Protein AF-A0A927JIX6-F1 (afdb_monomer_lite)

Sequence (121 aa):
MAVAAVVMTASTTADACRCVSRSVQARAKAADAIVIADVAGFDDRRPTDRTFKVRVVKSWKARLSGPLTILSEATTCQADLRRGTRYLIYLKRTAGGYRTDACAGNLPAAHARAAIAAIGR

Secondary structure (DSSP, 8-state):
------------------PPP--HHHHHHH-SEEEEEEEEEEETTSSSS-EEEEEEEEEESS---EEEEEEEPSSTT-----TT-EEEEEEEEETTEEEE-TTS--EEGGG-HHHHHHH--

pLDDT: mean 85.98, std 14.89, range [39.81, 98.44]

Foldseek 3Di:
DDDDDDDDDDDDPQPADDADDDDLVVLLVPFQKKFWWAFQDWDCVDVQWTKTWIATPDMPNDPDGGTDIETAHSGSFGDDDDHRFIKTFGWHQDPVGTYGTNNSDIDGPVPCVVSVVVSVD

Structure (mmCIF, N/CA/C/O backbone):
data_AF-A0A927JIX6-F1
#
_entry.id   AF-A0A927JIX6-F1
#
loop_
_atom_site.group_PDB
_atom_site.id
_atom_site.type_symbol
_atom_site.label_atom_id
_atom_site.label_alt_id
_atom_site.label_comp_id
_atom_site.label_asym_id
_atom_site.label_entity_id
_atom_site.label_seq_id
_atom_site.pdbx_PDB_ins_code
_atom_site.Cartn_x
_atom_site.Cartn_y
_atom_site.Cartn_z
_atom_site.occupancy
_atom_site.B_iso_or_equiv
_atom_site.auth_seq_id
_atom_site.auth_comp_id
_atom_site.auth_asym_id
_atom_site.auth_atom_id
_atom_site.pdbx_PDB_model_num
ATOM 1 N N . MET A 1 1 ? 50.820 -32.547 -20.166 1.00 39.81 1 MET A N 1
ATOM 2 C CA . MET A 1 1 ? 50.735 -31.319 -19.346 1.00 39.81 1 MET A CA 1
ATOM 3 C C . MET A 1 1 ? 49.271 -30.915 -19.285 1.00 39.81 1 MET A C 1
ATOM 5 O O . MET A 1 1 ? 48.700 -30.658 -20.334 1.00 39.81 1 MET A O 1
ATOM 9 N N . ALA A 1 2 ? 48.640 -30.975 -18.111 1.00 45.66 2 ALA A N 1
ATOM 10 C CA . ALA A 1 2 ? 47.227 -30.638 -17.934 1.00 45.66 2 ALA A CA 1
ATOM 11 C C . ALA A 1 2 ? 47.117 -29.220 -17.359 1.00 45.66 2 ALA A C 1
ATOM 13 O O . ALA A 1 2 ? 47.682 -28.943 -16.304 1.00 45.66 2 ALA A O 1
ATOM 14 N N . VAL A 1 3 ? 46.430 -28.322 -18.067 1.00 56.78 3 VAL A N 1
ATOM 15 C CA . VAL A 1 3 ? 46.189 -26.943 -17.623 1.00 56.78 3 VAL A CA 1
ATOM 16 C C . VAL A 1 3 ? 44.851 -26.921 -16.890 1.00 56.78 3 VAL A C 1
ATOM 18 O O . VAL A 1 3 ? 43.794 -27.008 -17.509 1.00 56.78 3 VAL A O 1
ATOM 21 N N . ALA A 1 4 ? 44.895 -26.855 -15.560 1.00 58.72 4 ALA A N 1
ATOM 22 C CA . ALA A 1 4 ? 43.714 -26.650 -14.732 1.00 58.72 4 ALA A CA 1
ATOM 23 C C . ALA A 1 4 ? 43.295 -25.172 -14.803 1.00 58.72 4 ALA A C 1
ATOM 25 O O . ALA A 1 4 ? 43.954 -24.302 -14.235 1.00 58.72 4 ALA A O 1
ATOM 26 N N . ALA A 1 5 ? 42.211 -24.884 -15.523 1.00 60.78 5 ALA A N 1
ATOM 27 C CA . ALA A 1 5 ? 41.597 -23.562 -15.554 1.00 60.78 5 ALA A CA 1
ATOM 28 C C . ALA A 1 5 ? 40.747 -23.356 -14.288 1.00 60.78 5 ALA A C 1
ATOM 30 O O . ALA A 1 5 ? 39.715 -24.000 -14.105 1.00 60.78 5 ALA A O 1
ATOM 31 N N . VAL A 1 6 ? 41.192 -22.463 -13.403 1.00 66.19 6 VAL A N 1
ATOM 32 C CA . VAL A 1 6 ? 40.443 -22.044 -12.211 1.00 66.19 6 VAL A CA 1
ATOM 33 C C . VAL A 1 6 ? 39.386 -21.025 -12.639 1.00 66.19 6 VAL A C 1
ATOM 35 O O . VAL A 1 6 ? 39.709 -19.897 -13.005 1.00 66.19 6 VAL A O 1
ATOM 38 N N . VAL A 1 7 ? 38.115 -21.424 -12.606 1.00 62.69 7 VAL A N 1
ATOM 39 C CA . VAL A 1 7 ? 36.975 -20.535 -12.864 1.00 62.69 7 VAL A CA 1
ATOM 40 C C . VAL A 1 7 ? 36.657 -19.778 -11.575 1.00 62.69 7 VAL A C 1
ATOM 42 O O . VAL A 1 7 ? 36.091 -20.333 -10.637 1.00 62.69 7 VAL A O 1
ATOM 45 N N . MET A 1 8 ? 37.042 -18.504 -11.510 1.00 53.47 8 MET A N 1
ATOM 46 C CA . MET A 1 8 ? 36.651 -17.605 -10.423 1.00 53.47 8 MET A CA 1
ATOM 47 C C . MET A 1 8 ? 35.216 -17.117 -10.657 1.00 53.47 8 MET A C 1
ATOM 49 O O . MET A 1 8 ? 34.980 -16.194 -11.433 1.00 53.47 8 MET A O 1
ATOM 53 N N . THR A 1 9 ? 34.238 -17.734 -9.995 1.00 55.75 9 THR A N 1
ATOM 54 C CA . THR A 1 9 ? 32.862 -17.224 -9.960 1.00 55.75 9 THR A CA 1
ATOM 55 C C . THR A 1 9 ? 32.792 -16.035 -9.002 1.00 55.75 9 THR A C 1
ATOM 57 O O . THR A 1 9 ? 32.799 -16.210 -7.784 1.00 55.75 9 THR A O 1
ATOM 60 N N . ALA A 1 10 ? 32.746 -14.818 -9.543 1.00 50.59 10 ALA A N 1
ATOM 61 C CA . ALA A 1 10 ? 32.499 -13.616 -8.759 1.00 50.59 10 ALA A CA 1
ATOM 62 C C . ALA A 1 10 ? 31.051 -13.630 -8.238 1.00 50.59 10 ALA A C 1
ATOM 64 O O . ALA A 1 10 ? 30.100 -13.428 -8.992 1.00 50.59 10 ALA A O 1
ATOM 65 N N . SER A 1 11 ? 30.885 -13.888 -6.943 1.00 50.00 11 SER A N 1
ATOM 66 C CA . SER A 1 11 ? 29.601 -13.791 -6.250 1.00 50.00 11 SER A CA 1
ATOM 67 C C . SER A 1 11 ? 29.199 -12.322 -6.136 1.00 50.00 11 SER A C 1
ATOM 69 O O . SER A 1 11 ? 29.619 -11.625 -5.216 1.00 50.00 11 SER A O 1
ATOM 71 N N . THR A 1 12 ? 28.385 -11.827 -7.066 1.00 55.59 12 THR A N 1
ATOM 72 C CA . THR A 1 12 ? 27.688 -10.552 -6.874 1.00 55.59 12 THR A CA 1
ATOM 73 C C . THR A 1 12 ? 26.746 -10.717 -5.687 1.00 55.59 12 THR A C 1
ATOM 75 O O . THR A 1 12 ? 25.829 -11.540 -5.736 1.00 55.59 12 THR A O 1
ATOM 78 N N . THR A 1 13 ? 26.971 -9.979 -4.603 1.00 47.97 13 THR A N 1
ATOM 79 C CA . THR A 1 13 ? 26.062 -9.959 -3.457 1.00 47.97 13 THR A CA 1
ATOM 80 C C . THR A 1 13 ? 24.730 -9.377 -3.912 1.00 47.97 13 THR A C 1
ATOM 82 O O . THR A 1 13 ? 24.582 -8.167 -4.064 1.00 47.97 13 THR A O 1
ATOM 85 N N . ALA A 1 14 ? 23.757 -10.242 -4.184 1.00 56.19 14 ALA A N 1
ATOM 86 C CA . ALA A 1 14 ? 22.379 -9.822 -4.342 1.00 56.19 14 ALA A CA 1
ATOM 87 C C . ALA A 1 14 ? 21.911 -9.297 -2.978 1.00 56.19 14 ALA A C 1
ATOM 89 O O . ALA A 1 14 ? 21.615 -10.087 -2.080 1.00 56.19 14 ALA A O 1
ATOM 90 N N . ASP A 1 15 ? 21.889 -7.974 -2.801 1.00 54.62 15 ASP A N 1
ATOM 91 C CA . ASP A 1 15 ? 21.263 -7.333 -1.645 1.00 54.62 15 ASP A CA 1
ATOM 92 C C . ASP A 1 15 ? 19.755 -7.609 -1.695 1.00 54.62 15 ASP A C 1
ATOM 94 O O . ASP A 1 15 ? 18.943 -6.875 -2.269 1.00 54.62 15 ASP A O 1
ATOM 98 N N . ALA A 1 16 ? 19.381 -8.760 -1.140 1.00 66.44 16 ALA A N 1
ATOM 99 C CA . ALA A 1 16 ? 18.003 -9.145 -0.931 1.00 66.44 16 ALA A CA 1
ATOM 100 C C . ALA A 1 16 ? 17.392 -8.185 0.091 1.00 66.44 16 ALA A C 1
ATOM 102 O O . ALA A 1 16 ? 17.951 -7.973 1.169 1.00 66.44 16 ALA A O 1
ATOM 103 N N . CYS A 1 17 ? 16.239 -7.613 -0.243 1.00 75.62 17 CYS A N 1
ATOM 104 C CA . CYS A 1 17 ? 15.515 -6.716 0.643 1.00 75.62 17 CYS A CA 1
ATOM 105 C C . CYS A 1 17 ? 15.313 -7.354 2.030 1.00 75.62 17 CYS A C 1
ATOM 107 O O . CYS A 1 17 ? 14.658 -8.391 2.150 1.00 75.62 17 CYS A O 1
ATOM 109 N N . ARG A 1 18 ? 15.863 -6.747 3.091 1.00 82.19 18 ARG A N 1
ATOM 110 C CA . ARG A 1 18 ? 15.682 -7.217 4.474 1.00 82.19 18 ARG A CA 1
ATOM 111 C C . ARG A 1 18 ? 14.744 -6.286 5.227 1.00 82.19 18 ARG A C 1
ATOM 113 O O . ARG A 1 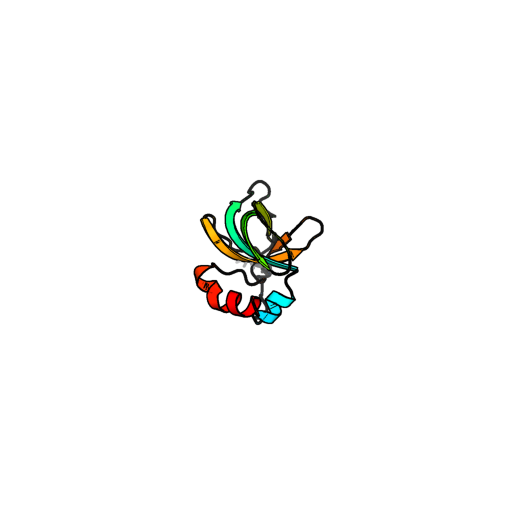18 ? 15.140 -5.218 5.689 1.00 82.19 18 ARG A O 1
ATOM 120 N N . CYS A 1 19 ? 13.496 -6.710 5.385 1.00 85.44 19 CYS A N 1
ATOM 121 C CA . CYS A 1 19 ? 12.523 -5.951 6.157 1.00 85.44 19 CYS A CA 1
ATOM 122 C C . CYS A 1 19 ? 12.771 -6.100 7.658 1.00 85.44 19 CYS A C 1
ATOM 124 O O . CYS A 1 19 ? 12.788 -7.206 8.197 1.00 85.44 19 CYS A O 1
ATOM 126 N N . VAL A 1 20 ? 12.882 -4.974 8.361 1.00 86.69 20 VAL A N 1
ATOM 127 C CA . VAL A 1 20 ? 12.862 -4.975 9.826 1.00 86.69 20 VAL A CA 1
ATOM 128 C C . VAL A 1 20 ? 11.429 -5.210 10.299 1.00 86.69 20 VAL A C 1
ATOM 130 O O . VAL A 1 20 ? 10.525 -4.432 9.982 1.00 86.69 20 VAL A O 1
ATOM 133 N N . SER A 1 21 ? 11.219 -6.259 11.093 1.00 85.81 21 SER A N 1
ATOM 134 C CA . SER A 1 21 ? 9.929 -6.529 11.726 1.00 85.81 21 SER A CA 1
ATOM 135 C C . SER A 1 21 ? 9.534 -5.386 12.662 1.00 85.81 21 SER A C 1
ATOM 137 O O . SER A 1 21 ? 10.214 -5.085 13.637 1.00 85.81 21 SER A O 1
ATOM 139 N N . ARG A 1 22 ? 8.408 -4.735 12.357 1.00 88.88 22 ARG A N 1
ATOM 140 C CA . ARG A 1 22 ? 7.814 -3.650 13.156 1.00 88.88 22 ARG A CA 1
ATOM 141 C C . ARG A 1 22 ? 6.365 -3.967 13.496 1.00 88.88 22 ARG A C 1
ATOM 143 O O . ARG A 1 22 ? 5.667 -4.545 12.658 1.00 88.88 22 ARG A O 1
ATOM 150 N N . SER A 1 23 ? 5.907 -3.527 14.670 1.00 92.81 23 SER A N 1
ATOM 151 C CA . SER A 1 23 ? 4.491 -3.585 15.059 1.00 92.81 23 SER A CA 1
ATOM 152 C C . SER A 1 23 ? 3.614 -2.748 14.122 1.00 92.81 23 SER A C 1
ATOM 154 O O . SER A 1 23 ? 4.094 -1.826 13.455 1.00 92.81 23 SER A O 1
ATOM 156 N N . VAL A 1 24 ? 2.309 -3.039 14.084 1.00 92.62 24 VAL A N 1
ATOM 157 C CA . VAL A 1 24 ? 1.344 -2.284 13.264 1.00 92.62 24 VAL A CA 1
ATOM 158 C C . VAL A 1 24 ? 1.370 -0.797 13.619 1.00 92.62 24 VAL A C 1
ATOM 160 O O . VAL A 1 24 ? 1.401 0.048 12.726 1.00 92.62 24 VAL A O 1
ATOM 163 N N . GLN A 1 25 ? 1.418 -0.473 14.911 1.00 92.94 25 GLN A N 1
ATOM 164 C CA . GLN A 1 25 ? 1.452 0.899 15.410 1.00 92.94 25 GLN A CA 1
ATOM 165 C C . GLN A 1 25 ? 2.726 1.619 14.963 1.00 92.94 25 GLN A C 1
ATOM 167 O O . GLN A 1 25 ? 2.662 2.761 14.513 1.00 92.94 25 GLN A O 1
ATOM 172 N N . ALA A 1 26 ? 3.882 0.947 15.013 1.00 93.56 26 ALA A N 1
ATOM 173 C CA . ALA A 1 26 ? 5.138 1.525 14.546 1.00 93.56 26 ALA A CA 1
ATOM 174 C C . ALA A 1 26 ? 5.110 1.809 13.032 1.00 93.56 26 ALA A C 1
ATOM 176 O O . ALA A 1 26 ? 5.556 2.872 12.599 1.00 93.56 26 ALA A O 1
ATOM 177 N N . ARG A 1 27 ? 4.531 0.907 12.224 1.00 94.19 27 ARG A N 1
ATOM 178 C CA . ARG A 1 27 ? 4.338 1.123 10.776 1.00 94.19 27 ARG A CA 1
ATOM 179 C C . ARG A 1 27 ? 3.374 2.277 10.502 1.00 94.19 27 ARG A C 1
ATOM 181 O O . ARG A 1 27 ? 3.676 3.152 9.696 1.00 94.19 27 ARG A O 1
ATOM 188 N N . ALA A 1 28 ? 2.252 2.326 11.218 1.00 94.19 28 ALA A N 1
ATOM 189 C CA . ALA A 1 28 ? 1.257 3.386 11.083 1.00 94.19 28 ALA A CA 1
ATOM 190 C C . ALA A 1 28 ? 1.807 4.763 11.488 1.00 94.19 28 ALA A C 1
ATOM 192 O O . ALA A 1 28 ? 1.526 5.769 10.833 1.00 94.19 28 ALA A O 1
ATOM 193 N N . LYS A 1 29 ? 2.634 4.817 12.540 1.00 93.94 29 LYS A N 1
ATOM 194 C CA . LYS A 1 29 ? 3.344 6.033 12.950 1.00 93.94 29 LYS A CA 1
ATOM 195 C C . LYS A 1 29 ? 4.309 6.494 11.863 1.00 93.94 29 LYS A C 1
ATOM 197 O O . LYS A 1 29 ? 4.319 7.679 11.546 1.00 93.94 29 LYS A O 1
ATOM 202 N N . ALA A 1 30 ? 5.062 5.564 11.275 1.00 94.06 30 ALA A N 1
ATOM 203 C CA . ALA A 1 30 ? 6.009 5.867 10.215 1.00 94.06 30 ALA A CA 1
ATOM 204 C C . ALA A 1 30 ? 5.328 6.318 8.912 1.00 94.06 30 ALA A C 1
ATOM 206 O O . ALA A 1 30 ? 5.882 7.169 8.235 1.00 94.06 30 ALA A O 1
ATOM 207 N N . ALA A 1 31 ? 4.170 5.783 8.531 1.00 96.38 31 ALA A N 1
ATOM 208 C CA . ALA A 1 31 ? 3.502 6.154 7.280 1.00 96.38 31 ALA A CA 1
ATOM 209 C C . ALA A 1 31 ? 2.981 7.604 7.291 1.00 96.38 31 ALA A C 1
ATOM 211 O O . ALA A 1 31 ? 2.485 8.069 8.309 1.00 96.38 31 ALA A O 1
ATOM 212 N N . ASP A 1 32 ? 3.017 8.306 6.162 1.00 97.50 32 ASP A N 1
ATOM 213 C CA . ASP A 1 32 ? 2.431 9.652 6.028 1.00 97.50 32 ASP A CA 1
ATOM 214 C C . ASP A 1 32 ? 0.938 9.585 5.681 1.00 97.50 32 ASP A C 1
ATOM 216 O O . ASP A 1 32 ? 0.157 10.467 6.034 1.00 97.50 32 ASP A O 1
ATOM 220 N N . ALA A 1 33 ? 0.530 8.507 5.014 1.00 97.69 33 ALA A N 1
ATOM 221 C CA . ALA A 1 33 ? -0.861 8.160 4.777 1.00 97.69 33 ALA A CA 1
ATOM 222 C C . ALA A 1 33 ? -1.033 6.641 4.819 1.00 97.69 33 ALA A C 1
ATOM 224 O O . ALA A 1 33 ? -0.098 5.883 4.564 1.00 97.69 33 ALA A O 1
ATOM 225 N N . ILE A 1 34 ? -2.241 6.194 5.135 1.00 97.81 34 ILE A N 1
ATOM 226 C CA . ILE A 1 34 ? -2.614 4.782 5.064 1.00 97.81 34 ILE A CA 1
ATOM 227 C C . ILE A 1 34 ? -3.925 4.715 4.300 1.00 97.81 34 ILE A C 1
ATOM 229 O O . ILE A 1 34 ? -4.803 5.545 4.535 1.00 97.81 34 ILE A O 1
ATOM 233 N N . VAL A 1 35 ? -4.073 3.761 3.387 1.00 98.00 35 VAL A N 1
ATOM 234 C CA . VAL A 1 35 ? -5.290 3.628 2.578 1.00 98.00 35 VAL A CA 1
ATOM 235 C C . VAL A 1 35 ? -5.765 2.187 2.493 1.00 98.00 35 VAL A C 1
ATOM 237 O O . VAL A 1 35 ? -4.959 1.264 2.484 1.00 98.00 35 VAL A O 1
ATOM 240 N N . ILE A 1 36 ? -7.079 2.001 2.386 1.00 97.88 36 ILE A N 1
ATOM 241 C CA . ILE A 1 36 ? -7.655 0.830 1.725 1.00 97.88 36 ILE A CA 1
ATOM 242 C C . ILE A 1 36 ? -7.892 1.221 0.279 1.00 97.88 36 ILE A C 1
ATOM 244 O O . ILE A 1 36 ? -8.594 2.204 0.028 1.00 97.88 36 ILE A O 1
ATOM 248 N N . ALA A 1 37 ? -7.331 0.469 -0.660 1.00 98.06 37 ALA A N 1
ATOM 249 C CA . ALA A 1 37 ? -7.482 0.762 -2.076 1.00 98.06 37 ALA A CA 1
ATOM 250 C C . ALA A 1 37 ? -7.590 -0.505 -2.929 1.00 98.06 37 ALA A C 1
ATOM 252 O O . ALA A 1 37 ? -6.984 -1.532 -2.616 1.00 98.06 37 ALA A O 1
ATOM 253 N N . ASP A 1 38 ? -8.357 -0.409 -4.013 1.00 98.12 38 ASP A N 1
ATOM 254 C CA . ASP A 1 38 ? -8.438 -1.430 -5.059 1.00 98.12 38 ASP A CA 1
ATOM 255 C C . ASP A 1 38 ? -7.339 -1.196 -6.092 1.00 98.12 38 ASP A C 1
ATOM 257 O O . ASP A 1 38 ? -7.246 -0.100 -6.649 1.00 98.12 38 ASP A O 1
ATOM 261 N N . VAL A 1 39 ? -6.524 -2.209 -6.384 1.00 97.06 39 VAL A N 1
ATOM 262 C CA . VAL A 1 39 ? -5.473 -2.101 -7.405 1.00 97.06 39 VAL A CA 1
ATOM 263 C C . VAL A 1 39 ? -6.102 -2.260 -8.788 1.00 97.06 39 VAL A C 1
ATOM 265 O O . VAL A 1 39 ? -6.454 -3.362 -9.207 1.00 97.06 39 VAL A O 1
ATOM 268 N N . ALA A 1 40 ? -6.245 -1.152 -9.511 1.00 95.06 40 ALA A N 1
ATOM 269 C CA . ALA A 1 40 ? -6.841 -1.121 -10.844 1.00 95.06 40 ALA A CA 1
ATOM 270 C C . ALA A 1 40 ? -5.858 -1.584 -11.932 1.00 95.06 40 ALA A C 1
ATOM 272 O O . ALA A 1 40 ? -6.271 -2.163 -12.934 1.00 95.06 40 ALA A O 1
ATOM 273 N N . GLY A 1 41 ? -4.556 -1.367 -11.736 1.00 91.44 41 GLY A N 1
ATOM 274 C CA . GLY A 1 41 ? -3.535 -1.807 -12.679 1.00 91.44 41 GLY A CA 1
ATOM 275 C C . GLY A 1 41 ? -2.152 -1.246 -12.382 1.00 91.44 41 GLY A C 1
ATOM 276 O O . GLY A 1 41 ? -1.904 -0.694 -11.311 1.00 91.44 41 GLY A O 1
ATOM 277 N N . PHE A 1 42 ? -1.270 -1.388 -13.364 1.00 87.56 42 PHE A N 1
ATOM 278 C CA . PHE A 1 42 ? 0.122 -0.956 -13.308 1.00 87.56 42 PHE A CA 1
ATOM 279 C C . PHE A 1 42 ? 0.396 -0.032 -14.496 1.00 87.56 42 PHE A C 1
ATOM 281 O O . PHE A 1 42 ? -0.262 -0.154 -15.533 1.00 87.56 42 PHE A O 1
ATOM 288 N N . ASP A 1 43 ? 1.310 0.917 -14.333 1.00 82.88 43 ASP A N 1
ATOM 289 C CA . ASP A 1 43 ? 1.917 1.616 -15.460 1.00 82.88 43 ASP A CA 1
ATOM 290 C C . ASP A 1 43 ? 3.237 0.928 -15.809 1.00 82.88 43 ASP A C 1
ATOM 292 O O . ASP A 1 43 ? 4.230 1.079 -15.101 1.00 82.88 43 ASP A O 1
ATOM 296 N N . ASP A 1 44 ? 3.221 0.140 -16.882 1.00 69.25 44 ASP A N 1
ATOM 297 C CA . ASP A 1 44 ? 4.370 -0.663 -17.312 1.00 69.25 44 ASP A CA 1
ATOM 298 C C . ASP A 1 44 ? 5.307 0.118 -18.255 1.00 69.25 44 ASP A C 1
ATOM 300 O O . ASP A 1 44 ? 6.284 -0.429 -18.762 1.00 69.25 44 ASP A O 1
ATOM 304 N N . ARG A 1 45 ? 5.047 1.414 -18.501 1.00 71.75 45 ARG A N 1
ATOM 305 C CA . ARG A 1 45 ? 5.864 2.242 -19.410 1.00 71.75 45 ARG A CA 1
ATOM 306 C C . ARG A 1 45 ? 7.296 2.455 -18.911 1.00 71.75 45 ARG A C 1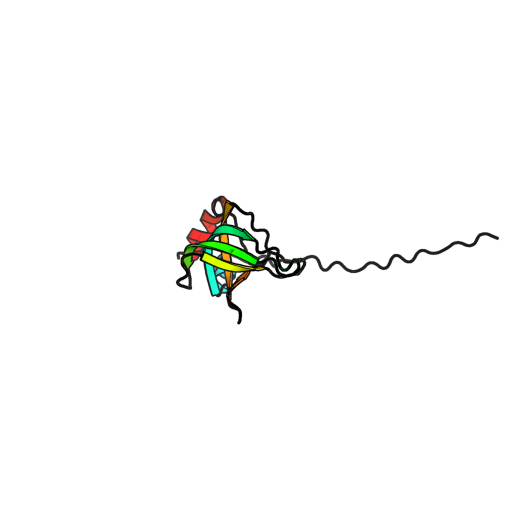
ATOM 308 O O . ARG A 1 45 ? 8.159 2.822 -19.703 1.00 71.75 45 ARG A O 1
ATOM 315 N N . ARG A 1 46 ? 7.551 2.261 -17.612 1.00 66.56 46 ARG A N 1
ATOM 316 C CA . ARG A 1 46 ? 8.884 2.319 -16.994 1.00 66.56 46 ARG A CA 1
ATOM 317 C C . ARG A 1 46 ? 9.102 1.058 -16.152 1.00 66.56 46 ARG A C 1
ATOM 319 O O . ARG A 1 46 ? 8.639 1.021 -15.018 1.00 66.56 46 ARG A O 1
ATOM 326 N N . PRO A 1 47 ? 9.803 0.035 -16.676 1.00 59.59 47 PRO A N 1
ATOM 327 C CA . PRO A 1 47 ? 9.966 -1.257 -15.999 1.00 59.59 47 PRO A CA 1
ATOM 328 C C . PRO A 1 47 ? 10.660 -1.156 -14.638 1.00 59.59 47 PRO A C 1
ATOM 330 O O . PRO A 1 47 ? 10.429 -1.984 -13.762 1.00 59.59 47 PRO A O 1
ATOM 333 N N . THR A 1 48 ? 11.512 -0.142 -14.472 1.00 64.06 48 THR A N 1
ATOM 334 C CA . THR A 1 48 ? 12.246 0.114 -13.233 1.00 64.06 48 THR A CA 1
ATOM 335 C C . THR A 1 48 ? 11.315 0.613 -12.133 1.00 64.06 48 THR A C 1
ATOM 337 O O . THR A 1 48 ? 11.330 0.067 -11.040 1.00 64.06 48 THR A O 1
ATOM 340 N N . ASP A 1 49 ? 10.424 1.563 -12.418 1.00 65.19 49 ASP A N 1
ATOM 341 C CA . ASP A 1 49 ? 9.544 2.175 -11.418 1.00 65.19 49 ASP A CA 1
ATOM 342 C C . ASP A 1 49 ? 8.124 1.619 -11.540 1.00 65.19 49 ASP A C 1
ATOM 344 O O . ASP A 1 49 ? 7.247 2.221 -12.173 1.00 65.19 49 ASP A O 1
ATOM 348 N N . ARG A 1 50 ? 7.867 0.459 -10.923 1.00 82.12 50 ARG A N 1
ATOM 349 C CA . ARG A 1 50 ? 6.519 -0.119 -10.951 1.00 82.12 50 ARG A CA 1
ATOM 350 C C . ARG A 1 50 ? 5.543 0.826 -10.274 1.00 82.12 50 ARG A C 1
ATOM 352 O O . ARG A 1 50 ? 5.570 1.044 -9.065 1.00 82.12 50 ARG A O 1
ATOM 359 N N . THR A 1 51 ? 4.668 1.388 -11.087 1.00 91.19 51 THR A N 1
ATOM 360 C CA . THR A 1 51 ? 3.708 2.390 -10.659 1.00 91.19 51 THR A CA 1
ATOM 361 C C . THR A 1 51 ? 2.332 1.746 -10.581 1.00 91.19 51 THR A C 1
ATOM 363 O O . THR A 1 51 ? 1.834 1.207 -11.567 1.00 91.19 51 THR A O 1
ATOM 366 N N . PHE A 1 52 ? 1.695 1.793 -9.415 1.00 93.25 52 PHE A N 1
ATOM 367 C CA . PHE A 1 52 ? 0.372 1.223 -9.183 1.00 93.25 52 PHE A CA 1
ATOM 368 C C . PHE A 1 52 ? -0.709 2.275 -9.384 1.00 93.25 52 PHE A C 1
ATOM 370 O O . PHE A 1 52 ? -0.680 3.336 -8.761 1.00 93.25 52 PHE A O 1
ATOM 377 N N . LYS A 1 53 ? -1.710 1.950 -10.200 1.00 95.25 53 LYS A N 1
ATOM 378 C CA . LYS A 1 53 ? -2.959 2.710 -10.286 1.00 95.25 53 LYS A CA 1
ATOM 379 C C . LYS A 1 53 ? -3.950 2.068 -9.334 1.00 95.25 53 LYS A C 1
ATOM 381 O O . LYS A 1 53 ? -4.330 0.911 -9.524 1.00 95.25 53 LYS A O 1
ATOM 386 N N . VAL A 1 54 ? -4.370 2.805 -8.313 1.00 97.12 54 VAL A N 1
ATOM 387 C CA . VAL A 1 54 ? -5.312 2.317 -7.305 1.00 97.12 54 VAL A CA 1
ATOM 388 C C . VAL A 1 54 ? -6.528 3.228 -7.200 1.00 97.12 54 VAL A C 1
ATOM 390 O O . VAL A 1 54 ? -6.473 4.398 -7.564 1.00 97.12 54 VAL A O 1
ATOM 393 N N . ARG A 1 55 ? -7.635 2.704 -6.679 1.00 98.00 55 ARG A N 1
ATOM 394 C CA . ARG A 1 55 ? -8.809 3.493 -6.293 1.00 98.00 55 ARG A CA 1
ATOM 395 C C . ARG A 1 55 ? -8.946 3.463 -4.781 1.00 98.00 55 ARG A C 1
ATOM 397 O O . ARG A 1 55 ? -9.168 2.397 -4.212 1.00 98.00 55 ARG A O 1
ATOM 404 N N . VAL A 1 56 ? -8.799 4.615 -4.137 1.00 98.00 56 VAL A N 1
ATOM 405 C CA . VAL A 1 56 ? -8.880 4.734 -2.678 1.00 98.00 56 VAL A CA 1
ATOM 406 C C . VAL A 1 56 ? -10.332 4.593 -2.225 1.00 98.00 56 VAL A C 1
ATOM 408 O O . VAL A 1 56 ? -11.209 5.319 -2.686 1.00 98.00 56 VAL A O 1
ATOM 411 N N . VAL A 1 57 ? -10.562 3.656 -1.306 1.00 97.00 57 VAL A N 1
ATOM 412 C CA . VAL A 1 57 ? -11.858 3.356 -0.675 1.00 97.00 57 VAL A CA 1
ATOM 413 C C . VAL A 1 57 ? -11.949 4.012 0.700 1.00 97.00 57 VAL A C 1
ATOM 415 O O . VAL A 1 57 ? -12.994 4.525 1.088 1.00 97.00 57 VAL A O 1
ATOM 418 N N . LYS A 1 58 ? -10.849 3.985 1.455 1.00 96.38 58 LYS A N 1
ATOM 419 C CA . LYS A 1 58 ? -10.749 4.588 2.787 1.00 96.38 58 LYS A CA 1
ATOM 420 C C . LYS A 1 58 ? -9.335 5.094 3.006 1.00 96.38 58 LYS A C 1
ATOM 422 O O . LYS A 1 58 ? -8.393 4.467 2.531 1.00 96.38 58 LYS A O 1
ATOM 427 N N . SER A 1 59 ? -9.177 6.183 3.748 1.00 97.12 59 SER A N 1
ATOM 428 C CA . SER A 1 59 ? -7.865 6.712 4.107 1.00 97.12 59 SER A CA 1
ATOM 429 C C . SER A 1 59 ? -7.783 7.091 5.584 1.00 97.12 59 SER A C 1
ATOM 431 O O . SER A 1 59 ? -8.784 7.425 6.218 1.00 97.12 59 SER A O 1
ATOM 433 N N . TRP A 1 60 ? -6.566 7.044 6.121 1.00 96.62 60 TRP A N 1
ATOM 434 C CA . TRP A 1 60 ? -6.191 7.537 7.444 1.00 96.62 60 TRP A CA 1
ATOM 435 C C . TRP A 1 60 ? -4.975 8.458 7.320 1.00 96.62 60 TRP A C 1
ATOM 437 O O . TRP A 1 60 ? -4.166 8.314 6.397 1.00 96.62 60 TRP A O 1
ATOM 447 N N . LYS A 1 61 ? -4.829 9.380 8.281 1.00 95.06 61 LYS A N 1
ATOM 448 C CA . LYS A 1 61 ? -3.782 10.424 8.386 1.00 95.06 61 LYS A CA 1
ATOM 449 C C . LYS A 1 61 ? -3.810 11.501 7.294 1.00 95.06 61 LYS A C 1
ATOM 451 O O . LYS A 1 61 ? -3.560 12.662 7.590 1.00 95.06 61 LYS A O 1
ATOM 456 N N . ALA A 1 62 ? -4.182 11.147 6.069 1.00 94.81 62 ALA A N 1
ATOM 457 C CA . ALA A 1 62 ? -4.447 12.075 4.978 1.00 94.81 62 ALA A CA 1
ATOM 458 C C . ALA A 1 62 ? -5.841 11.824 4.390 1.00 94.81 62 ALA A C 1
ATOM 460 O O . ALA A 1 62 ? -6.327 10.690 4.383 1.00 94.81 62 ALA A O 1
ATOM 461 N N . ARG A 1 63 ? -6.484 12.877 3.876 1.00 94.94 63 ARG A N 1
ATOM 462 C CA . ARG A 1 63 ? -7.739 12.772 3.117 1.00 94.94 63 ARG A CA 1
ATOM 463 C C . ARG A 1 63 ? -7.403 12.444 1.663 1.00 94.94 63 ARG A C 1
ATOM 465 O O . ARG A 1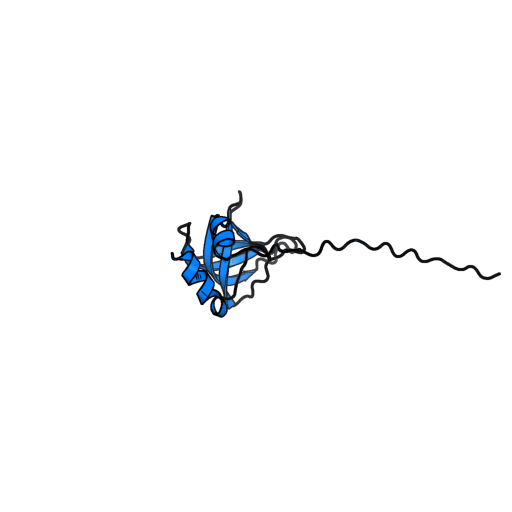 63 ? -7.119 13.342 0.880 1.00 94.94 63 ARG A O 1
ATOM 472 N N . LEU A 1 64 ? -7.380 11.156 1.332 1.00 96.19 64 LEU A N 1
ATOM 473 C CA . LEU A 1 64 ? -7.140 10.658 -0.022 1.00 96.19 64 LEU A CA 1
ATOM 474 C C . LEU A 1 64 ? -8.416 9.990 -0.526 1.00 96.19 64 LEU A C 1
ATOM 476 O O . LEU A 1 64 ? -9.066 9.258 0.215 1.00 96.19 64 LEU A O 1
ATOM 480 N N . SER A 1 65 ? -8.781 10.246 -1.778 1.00 94.69 65 SER A N 1
ATOM 481 C CA . SER A 1 65 ? -9.986 9.686 -2.390 1.00 94.69 65 SER A CA 1
ATOM 482 C C . SER A 1 65 ? -9.800 9.532 -3.896 1.00 94.69 65 SER A C 1
ATOM 484 O O . SER A 1 65 ? -8.941 10.188 -4.483 1.00 94.69 65 SER A O 1
ATOM 486 N N . GLY A 1 66 ? -10.599 8.660 -4.512 1.00 93.56 66 GLY A N 1
ATOM 487 C CA . GLY A 1 66 ? -10.595 8.476 -5.961 1.00 93.56 66 GLY A CA 1
ATOM 488 C C . GLY A 1 66 ? -9.353 7.746 -6.494 1.00 93.56 66 GLY A C 1
ATOM 489 O O . GLY A 1 66 ? -8.715 6.980 -5.761 1.00 93.56 66 GLY A O 1
ATOM 490 N N . PRO A 1 67 ? -9.048 7.909 -7.793 1.00 95.69 67 PRO A N 1
ATOM 491 C CA . PRO A 1 67 ? -7.855 7.343 -8.408 1.00 95.69 67 PRO A CA 1
ATOM 492 C C . PRO A 1 67 ? -6.579 7.942 -7.807 1.00 95.69 67 PRO A C 1
ATOM 494 O O . PRO A 1 67 ? -6.443 9.158 -7.704 1.00 95.69 67 PRO A O 1
ATOM 497 N N . LEU A 1 68 ? -5.629 7.085 -7.448 1.00 95.56 68 LEU A N 1
ATOM 498 C CA . LEU A 1 68 ? -4.322 7.468 -6.933 1.00 95.56 68 LEU A CA 1
ATOM 499 C C . LEU A 1 68 ? -3.236 6.653 -7.631 1.00 95.56 68 LEU A C 1
ATOM 501 O O . LEU A 1 68 ? -3.381 5.448 -7.848 1.00 95.56 68 LEU A O 1
ATOM 505 N N . THR A 1 69 ? -2.131 7.318 -7.931 1.00 95.00 69 THR A N 1
ATOM 506 C CA . THR A 1 69 ? -0.916 6.686 -8.431 1.00 95.00 69 THR A CA 1
ATOM 507 C C . THR A 1 69 ? 0.066 6.515 -7.276 1.00 95.00 69 THR A C 1
ATOM 509 O O . THR A 1 69 ? 0.367 7.483 -6.577 1.00 95.00 69 THR A O 1
ATOM 512 N N . ILE A 1 70 ? 0.548 5.291 -7.062 1.00 94.75 70 ILE A N 1
ATOM 513 C CA . ILE A 1 70 ? 1.520 4.958 -6.015 1.00 94.75 70 ILE A CA 1
ATOM 514 C C . ILE A 1 70 ? 2.785 4.428 -6.677 1.00 94.75 70 ILE A C 1
ATOM 516 O O . ILE A 1 70 ? 2.734 3.467 -7.442 1.00 94.75 70 ILE A O 1
ATOM 520 N N . LEU A 1 71 ? 3.921 5.033 -6.355 1.00 93.00 71 LEU A N 1
ATOM 521 C CA . LEU A 1 71 ? 5.227 4.571 -6.810 1.00 93.00 71 LEU A CA 1
ATOM 522 C C . LEU A 1 71 ? 5.701 3.401 -5.941 1.00 93.00 71 LEU A C 1
ATOM 524 O O . LEU A 1 71 ? 5.627 3.472 -4.714 1.00 93.00 71 LEU A O 1
ATOM 528 N N . SER A 1 72 ? 6.204 2.339 -6.559 1.00 87.81 72 SER A N 1
ATOM 529 C CA . SER A 1 72 ? 6.990 1.325 -5.862 1.00 87.81 72 SER A CA 1
ATOM 530 C C . SER A 1 72 ? 8.472 1.639 -5.957 1.00 87.81 72 SER A C 1
ATOM 532 O O . SER A 1 72 ? 8.915 2.179 -6.966 1.00 87.81 72 SER A O 1
ATOM 534 N N . GLU A 1 73 ? 9.260 1.225 -4.965 1.00 76.38 73 GLU A N 1
ATOM 535 C CA . GLU A 1 73 ? 10.714 1.188 -5.143 1.00 76.38 73 GLU A CA 1
ATOM 536 C C . GLU A 1 73 ? 11.118 0.280 -6.319 1.00 76.38 73 GLU A C 1
ATOM 538 O O . GLU A 1 73 ? 10.542 -0.794 -6.518 1.00 76.38 73 GLU A O 1
ATOM 543 N N . ALA A 1 74 ? 12.114 0.742 -7.082 1.00 69.38 74 ALA A N 1
ATOM 544 C CA . ALA A 1 74 ? 12.669 0.120 -8.288 1.00 69.38 74 ALA A CA 1
ATOM 545 C C . ALA A 1 74 ? 13.754 -0.933 -8.019 1.00 69.38 74 ALA A C 1
ATOM 547 O O . ALA A 1 74 ? 14.580 -1.240 -8.878 1.00 69.38 74 ALA A O 1
ATOM 548 N N . THR A 1 75 ? 13.807 -1.432 -6.789 1.00 75.56 75 THR A N 1
ATOM 549 C CA . THR A 1 75 ? 14.863 -2.312 -6.288 1.00 75.56 75 THR A CA 1
ATOM 550 C C . THR A 1 75 ? 14.274 -3.669 -5.903 1.00 75.56 75 THR A C 1
ATOM 552 O O . THR A 1 75 ? 13.094 -3.950 -6.123 1.00 75.56 75 THR A O 1
ATOM 555 N N . THR A 1 76 ? 15.077 -4.515 -5.256 1.00 76.69 76 THR A N 1
ATOM 556 C CA . THR A 1 76 ? 14.627 -5.776 -4.648 1.00 76.69 76 THR A CA 1
ATOM 557 C C . THR A 1 76 ? 13.529 -5.592 -3.587 1.00 76.69 76 THR A C 1
ATOM 559 O O . THR A 1 76 ? 12.898 -6.574 -3.208 1.00 76.69 76 THR A O 1
ATOM 562 N N . CYS A 1 77 ? 13.260 -4.362 -3.126 1.00 84.00 77 CYS A N 1
ATOM 563 C CA . CYS A 1 77 ? 12.201 -4.022 -2.169 1.00 84.00 77 CYS A CA 1
ATOM 564 C C . CYS A 1 77 ? 10.871 -3.602 -2.819 1.00 84.00 77 CYS A C 1
ATOM 566 O O . CYS A 1 77 ? 10.034 -2.964 -2.175 1.00 84.00 77 CYS A O 1
ATOM 568 N N . GLN A 1 78 ? 10.650 -3.941 -4.089 1.00 87.50 78 GLN A N 1
ATOM 569 C CA . GLN A 1 78 ? 9.407 -3.623 -4.785 1.00 87.50 78 GLN A CA 1
ATOM 570 C C . GLN A 1 78 ? 8.180 -4.208 -4.063 1.00 87.50 78 GLN A C 1
ATOM 572 O O . GLN A 1 78 ? 8.159 -5.379 -3.689 1.00 87.50 78 GLN A O 1
ATOM 577 N N . ALA A 1 79 ? 7.129 -3.405 -3.888 1.00 90.94 79 ALA A N 1
ATOM 578 C CA . ALA A 1 79 ? 5.882 -3.874 -3.305 1.00 90.94 79 ALA A CA 1
ATOM 579 C C . ALA A 1 79 ? 5.188 -4.897 -4.219 1.00 90.94 79 ALA A C 1
ATOM 581 O O . ALA A 1 79 ? 5.084 -4.697 -5.429 1.00 90.94 79 ALA A O 1
ATOM 582 N N . ASP A 1 80 ? 4.643 -5.958 -3.626 1.00 89.62 80 ASP A N 1
ATOM 583 C CA . ASP A 1 80 ? 3.880 -6.979 -4.346 1.00 89.62 80 ASP A CA 1
ATOM 584 C C . ASP A 1 80 ? 2.369 -6.719 -4.233 1.00 89.62 80 ASP A C 1
ATOM 586 O O . ASP A 1 80 ? 1.674 -7.214 -3.339 1.00 89.62 80 ASP A O 1
ATOM 590 N N . LEU A 1 81 ? 1.858 -5.868 -5.125 1.00 92.75 81 LEU A N 1
ATOM 591 C CA . LEU A 1 81 ? 0.430 -5.582 -5.242 1.00 92.75 81 LEU A CA 1
ATOM 592 C C . LEU A 1 81 ? -0.125 -6.217 -6.515 1.00 92.75 81 LEU A C 1
ATOM 594 O O . LEU A 1 81 ? 0.398 -6.015 -7.609 1.00 92.75 81 LEU A O 1
ATOM 598 N N . ARG A 1 82 ? -1.235 -6.945 -6.388 1.00 94.19 82 ARG A N 1
ATOM 599 C CA . ARG A 1 82 ? -1.881 -7.642 -7.506 1.00 94.19 82 ARG A CA 1
ATOM 600 C C . ARG A 1 82 ? -3.104 -6.882 -8.006 1.00 94.19 82 ARG A C 1
ATOM 602 O O . ARG A 1 82 ? -3.935 -6.446 -7.211 1.00 94.19 82 ARG A O 1
ATOM 609 N N . ARG A 1 83 ? -3.236 -6.763 -9.332 1.00 94.81 83 ARG A N 1
ATOM 610 C CA . ARG A 1 83 ? -4.415 -6.178 -9.991 1.00 94.81 83 ARG A CA 1
ATOM 611 C C . ARG A 1 83 ? -5.680 -6.922 -9.560 1.00 94.81 83 ARG A C 1
ATOM 613 O O . ARG A 1 83 ? -5.671 -8.145 -9.478 1.00 94.81 83 ARG A O 1
ATOM 620 N N . GLY A 1 84 ? -6.756 -6.179 -9.322 1.00 96.12 84 GLY A N 1
ATOM 621 C CA . GLY A 1 84 ? -8.053 -6.721 -8.911 1.00 96.12 84 GLY A CA 1
ATOM 622 C C . GLY A 1 84 ? -8.155 -7.045 -7.420 1.00 96.12 84 GLY A C 1
ATOM 623 O O . GLY A 1 84 ? -9.234 -7.397 -6.955 1.00 96.12 84 GLY A O 1
ATOM 624 N N . THR A 1 85 ? -7.073 -6.885 -6.655 1.00 97.50 85 THR A N 1
ATOM 625 C CA . THR A 1 85 ? -7.067 -7.150 -5.216 1.00 97.50 85 THR A CA 1
ATOM 626 C C . THR A 1 85 ? -7.129 -5.843 -4.428 1.00 97.50 85 THR A C 1
ATOM 628 O O . THR A 1 85 ? -6.496 -4.842 -4.776 1.00 97.50 85 THR A O 1
ATOM 631 N N . ARG A 1 86 ? -7.896 -5.859 -3.335 1.00 98.06 86 ARG A N 1
ATOM 632 C CA . ARG A 1 86 ? -7.982 -4.762 -2.368 1.00 98.06 86 ARG A CA 1
ATOM 633 C C . ARG A 1 86 ? -6.910 -4.912 -1.296 1.00 98.06 86 ARG A C 1
ATOM 635 O O . ARG A 1 86 ? -6.788 -5.985 -0.707 1.00 98.06 86 ARG A O 1
ATOM 642 N N . TYR A 1 87 ? -6.196 -3.835 -0.986 1.00 98.44 87 TYR A N 1
ATOM 643 C CA . TYR A 1 87 ? -5.109 -3.831 -0.002 1.00 98.44 87 TYR A CA 1
ATOM 644 C C . TYR A 1 87 ? -5.273 -2.732 1.043 1.00 98.44 87 TYR A C 1
ATOM 646 O O . TYR A 1 87 ? -5.812 -1.669 0.747 1.00 98.44 87 TYR A O 1
ATOM 654 N N . LEU A 1 88 ? -4.743 -2.986 2.240 1.00 97.94 88 LEU A N 1
ATOM 655 C CA . LEU A 1 88 ? -4.256 -1.957 3.152 1.00 97.94 88 LEU A CA 1
ATOM 656 C C . LEU A 1 88 ? -2.836 -1.585 2.723 1.00 97.94 88 LEU A C 1
ATOM 658 O O . LEU A 1 88 ? -1.957 -2.447 2.706 1.00 97.94 88 LEU A O 1
ATOM 662 N N . ILE A 1 89 ? -2.624 -0.319 2.377 1.00 97.75 89 ILE A N 1
ATOM 663 C CA . ILE A 1 89 ? -1.354 0.182 1.850 1.00 97.75 89 ILE A CA 1
ATOM 664 C C . ILE A 1 89 ? -0.834 1.288 2.763 1.00 97.75 89 ILE A C 1
ATOM 666 O O . ILE A 1 89 ? -1.547 2.253 3.056 1.00 97.75 89 ILE A O 1
ATOM 670 N N . TYR A 1 90 ? 0.417 1.148 3.191 1.00 97.25 90 TYR A N 1
ATOM 671 C CA . TYR A 1 90 ? 1.139 2.161 3.952 1.00 97.25 90 TYR A CA 1
ATOM 672 C C . TYR A 1 90 ? 1.944 3.016 2.980 1.00 97.25 90 TYR A C 1
ATOM 674 O O . TYR A 1 90 ? 2.726 2.500 2.179 1.00 97.25 90 TYR A O 1
ATOM 682 N N . LEU A 1 91 ? 1.732 4.328 3.037 1.00 97.38 91 LEU A N 1
ATOM 683 C CA . LEU A 1 91 ? 2.283 5.271 2.077 1.00 97.38 91 LEU A CA 1
ATOM 684 C C . LEU A 1 91 ? 3.264 6.224 2.746 1.00 97.38 91 LEU A C 1
ATOM 686 O O . LEU A 1 91 ? 3.003 6.770 3.821 1.00 97.38 91 LEU A O 1
ATOM 690 N N . LYS A 1 92 ? 4.364 6.480 2.048 1.00 96.19 92 LYS A N 1
ATOM 691 C CA . LYS A 1 92 ? 5.300 7.563 2.334 1.00 96.19 92 LYS A CA 1
ATOM 692 C C . LYS A 1 92 ? 5.124 8.673 1.313 1.00 96.19 92 LYS A C 1
ATOM 694 O O . LYS A 1 92 ? 5.041 8.398 0.117 1.00 96.19 92 LYS A O 1
ATOM 699 N N . ARG A 1 93 ? 5.058 9.919 1.771 1.00 96.12 93 ARG A N 1
ATOM 700 C CA . ARG A 1 93 ? 5.013 11.091 0.897 1.00 96.12 93 ARG A CA 1
ATOM 701 C C . ARG A 1 93 ? 6.407 11.334 0.318 1.00 96.12 93 ARG A C 1
ATOM 703 O O . ARG A 1 93 ? 7.409 11.236 1.020 1.00 96.12 93 ARG A O 1
ATOM 710 N N . THR A 1 94 ? 6.463 11.661 -0.963 1.00 92.31 94 THR A N 1
ATOM 711 C CA . THR A 1 94 ? 7.666 12.110 -1.674 1.00 92.31 94 THR 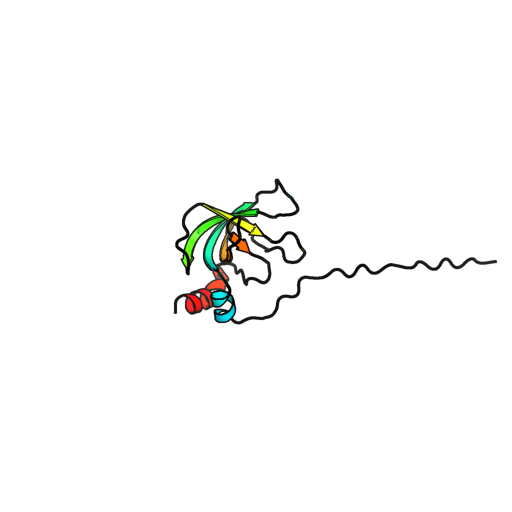A CA 1
ATOM 712 C C . THR A 1 94 ? 7.355 13.399 -2.430 1.00 92.31 94 THR A C 1
ATOM 714 O O . THR A 1 94 ? 6.198 13.822 -2.489 1.00 92.31 94 THR A O 1
ATOM 717 N N . ALA A 1 95 ? 8.368 14.024 -3.038 1.00 89.81 95 ALA A N 1
ATOM 718 C CA . ALA A 1 95 ? 8.169 15.211 -3.873 1.00 89.81 95 ALA A CA 1
ATOM 719 C C . ALA A 1 95 ? 7.202 14.961 -5.051 1.00 89.81 95 ALA A C 1
ATOM 721 O O . ALA A 1 95 ? 6.466 15.859 -5.441 1.00 89.81 95 ALA A O 1
ATOM 722 N N . GLY A 1 96 ? 7.170 13.731 -5.582 1.00 87.38 96 GLY A N 1
ATOM 723 C CA . GLY A 1 96 ? 6.334 13.338 -6.723 1.00 87.38 96 GLY A CA 1
ATOM 724 C C . GLY A 1 96 ? 4.991 12.693 -6.363 1.00 87.38 96 GLY A C 1
ATOM 725 O O . GLY A 1 96 ? 4.295 12.228 -7.261 1.00 87.38 96 GLY A O 1
ATOM 726 N N . GLY A 1 97 ? 4.624 12.615 -5.077 1.00 93.19 97 GLY A N 1
ATOM 727 C CA . GLY A 1 97 ? 3.361 12.018 -4.636 1.00 93.19 97 GLY A CA 1
ATOM 728 C C . GLY A 1 97 ? 3.533 11.037 -3.482 1.00 93.19 97 GLY A C 1
ATOM 729 O O . GLY A 1 97 ? 4.046 11.396 -2.423 1.00 93.19 97 GLY A O 1
ATOM 730 N N . TYR A 1 98 ? 3.056 9.806 -3.664 1.00 95.94 98 TYR A N 1
ATOM 731 C CA . TYR A 1 98 ? 3.134 8.754 -2.655 1.00 95.94 98 TYR A CA 1
ATOM 732 C C . TYR A 1 98 ? 3.896 7.546 -3.176 1.00 95.94 98 TYR A C 1
ATOM 734 O O . TYR A 1 98 ? 3.733 7.142 -4.328 1.00 95.94 98 TYR A O 1
ATOM 742 N N . ARG A 1 99 ? 4.685 6.940 -2.291 1.00 94.88 99 ARG A N 1
ATOM 743 C CA . ARG A 1 99 ? 5.377 5.682 -2.546 1.00 94.88 99 ARG A CA 1
ATOM 744 C C . ARG A 1 99 ? 5.072 4.623 -1.499 1.00 94.88 99 ARG A C 1
ATOM 746 O O . ARG A 1 99 ? 4.667 4.945 -0.379 1.00 94.88 99 ARG A O 1
ATOM 753 N N . THR A 1 100 ? 5.320 3.376 -1.864 1.00 94.94 100 THR A N 1
ATOM 754 C CA . THR A 1 100 ? 5.311 2.223 -0.967 1.00 94.94 100 THR A CA 1
ATOM 755 C C . THR A 1 100 ? 6.386 1.215 -1.383 1.00 94.94 100 THR A C 1
ATOM 757 O O . THR A 1 100 ? 6.970 1.326 -2.459 1.00 94.94 100 THR A O 1
ATOM 760 N N . ASP A 1 101 ? 6.654 0.244 -0.522 1.00 92.88 101 ASP A N 1
ATOM 761 C CA . ASP A 1 101 ? 7.662 -0.797 -0.718 1.00 92.88 101 ASP A CA 1
ATOM 762 C C . ASP A 1 101 ? 7.197 -2.111 -0.060 1.00 92.88 101 ASP A C 1
ATOM 764 O O . ASP A 1 101 ? 6.154 -2.160 0.605 1.00 92.88 101 ASP A O 1
ATOM 768 N N . ALA A 1 102 ? 7.942 -3.197 -0.264 1.00 91.12 102 ALA A N 1
ATOM 769 C CA . ALA A 1 102 ? 7.641 -4.512 0.306 1.00 91.12 102 ALA A CA 1
ATOM 770 C C . ALA A 1 102 ? 7.625 -4.516 1.847 1.00 91.12 102 ALA A C 1
ATOM 772 O O . ALA A 1 102 ? 6.882 -5.278 2.469 1.00 91.12 102 ALA A O 1
ATOM 773 N N . CYS A 1 103 ? 8.416 -3.649 2.479 1.00 91.56 103 CYS A N 1
ATOM 774 C CA . CYS A 1 103 ? 8.609 -3.595 3.925 1.00 91.56 103 CYS A CA 1
ATOM 775 C C . CYS A 1 103 ? 7.664 -2.621 4.640 1.00 91.56 103 CYS A C 1
ATOM 777 O O . CYS A 1 103 ? 7.544 -2.671 5.869 1.00 91.56 103 CYS A O 1
ATOM 779 N N . ALA A 1 104 ? 6.954 -1.770 3.897 1.00 92.75 104 ALA A N 1
ATOM 780 C CA . ALA A 1 104 ? 5.998 -0.799 4.419 1.00 92.75 104 ALA A CA 1
ATOM 781 C C . ALA A 1 104 ? 4.869 -1.471 5.218 1.00 92.75 104 ALA A C 1
ATOM 783 O O . ALA A 1 104 ? 4.277 -0.870 6.117 1.00 92.75 104 ALA A O 1
ATOM 784 N N . GLY A 1 105 ? 4.618 -2.752 4.935 1.00 93.38 105 GLY A N 1
ATOM 785 C CA . GLY A 1 105 ? 3.625 -3.567 5.614 1.00 93.38 105 GLY A CA 1
ATOM 786 C C . GLY A 1 105 ? 2.293 -3.610 4.896 1.00 93.38 105 GLY A C 1
ATOM 787 O O . GLY A 1 105 ? 1.267 -3.658 5.562 1.00 93.38 105 GLY A O 1
ATOM 788 N N . ASN A 1 106 ? 2.314 -3.575 3.567 1.00 95.56 106 ASN A N 1
ATOM 789 C CA . ASN A 1 106 ? 1.124 -3.710 2.739 1.00 95.56 106 ASN A CA 1
ATOM 790 C C . ASN A 1 106 ? 0.519 -5.108 2.901 1.00 95.56 106 ASN A C 1
ATOM 792 O O . ASN A 1 106 ? 1.245 -6.099 2.910 1.00 95.56 106 ASN A O 1
ATOM 796 N N . LEU A 1 107 ? -0.806 -5.192 3.031 1.00 96.19 107 LEU A N 1
ATOM 797 C CA . LEU A 1 107 ? -1.517 -6.447 3.295 1.00 96.19 107 LEU A CA 1
ATOM 798 C C . LEU A 1 107 ? -2.776 -6.514 2.430 1.00 96.19 107 LEU A C 1
ATOM 800 O O . LEU A 1 107 ? -3.474 -5.499 2.325 1.00 96.19 107 LEU A O 1
ATOM 804 N N . PRO A 1 108 ? -3.148 -7.678 1.870 1.00 97.44 108 PRO A N 1
ATOM 805 C CA . PRO A 1 108 ? -4.479 -7.846 1.305 1.00 97.44 108 PRO A CA 1
ATOM 806 C C . PRO A 1 108 ? -5.534 -7.511 2.363 1.00 97.44 108 PRO A C 1
ATOM 808 O O . PRO A 1 108 ? -5.411 -7.904 3.526 1.00 97.44 108 PRO A O 1
ATOM 811 N N . ALA A 1 109 ? -6.588 -6.794 1.976 1.00 96.06 109 ALA A N 1
ATOM 812 C CA . ALA A 1 109 ? -7.595 -6.300 2.912 1.00 96.06 109 ALA A CA 1
ATOM 813 C C . ALA A 1 109 ? -8.290 -7.434 3.687 1.00 96.06 109 ALA A C 1
ATOM 815 O O . ALA A 1 109 ? -8.640 -7.248 4.851 1.00 96.06 109 ALA A O 1
ATOM 816 N N . ALA A 1 110 ? -8.394 -8.625 3.084 1.00 95.44 110 ALA A N 1
ATOM 817 C CA . ALA A 1 110 ? -8.884 -9.842 3.733 1.00 95.44 110 ALA A CA 1
ATOM 818 C C . ALA A 1 110 ? -8.083 -10.230 4.994 1.00 95.44 110 ALA A C 1
ATOM 820 O O . ALA A 1 110 ? -8.649 -10.765 5.942 1.00 95.44 110 ALA A O 1
ATOM 821 N N . HIS A 1 111 ? -6.789 -9.902 5.045 1.00 95.81 111 HIS A N 1
ATOM 822 C CA . HIS A 1 111 ? -5.903 -10.174 6.183 1.00 95.81 111 HIS A CA 1
ATOM 823 C C . HIS A 1 111 ? -5.627 -8.926 7.038 1.00 95.81 111 HIS A C 1
ATOM 825 O O . HIS A 1 111 ? -4.947 -8.998 8.058 1.00 95.81 111 HIS A O 1
ATOM 831 N N . ALA A 1 112 ? -6.168 -7.767 6.655 1.00 94.31 112 ALA A N 1
ATOM 832 C CA . ALA A 1 112 ? -5.855 -6.489 7.284 1.00 94.31 112 ALA A CA 1
ATOM 833 C C . ALA A 1 112 ? -6.744 -6.153 8.494 1.00 94.31 112 ALA A C 1
ATOM 835 O O . ALA A 1 112 ? -6.552 -5.103 9.103 1.00 94.31 112 ALA A O 1
ATOM 836 N N . ARG A 1 113 ? -7.709 -7.007 8.873 1.00 93.69 113 ARG A N 1
ATOM 837 C CA . ARG A 1 113 ? -8.704 -6.701 9.924 1.00 93.69 113 ARG A CA 1
ATOM 838 C C . ARG A 1 113 ? -8.063 -6.247 11.239 1.00 93.69 113 ARG A C 1
ATOM 840 O O . ARG A 1 113 ? -8.445 -5.208 11.773 1.00 93.69 113 ARG A O 1
ATOM 847 N N . ALA A 1 114 ? -7.072 -6.992 11.732 1.00 92.25 114 ALA A N 1
ATOM 848 C CA . ALA A 1 114 ? -6.364 -6.649 12.966 1.00 92.25 114 ALA A CA 1
ATOM 849 C C . ALA A 1 114 ? -5.570 -5.339 12.829 1.00 92.25 114 ALA A C 1
ATOM 851 O O . ALA A 1 114 ? -5.588 -4.504 13.732 1.00 92.25 114 ALA A O 1
ATOM 852 N N . ALA A 1 115 ? -4.927 -5.125 11.677 1.00 93.50 115 ALA A N 1
ATOM 853 C CA . ALA A 1 115 ? -4.165 -3.910 11.420 1.00 93.50 115 ALA A CA 1
ATOM 854 C C . ALA A 1 115 ? -5.069 -2.667 11.366 1.00 93.50 115 ALA A C 1
ATOM 856 O O . ALA A 1 115 ? -4.778 -1.663 12.010 1.00 93.50 115 ALA A O 1
ATOM 857 N N . ILE A 1 116 ? -6.206 -2.757 10.671 1.00 93.88 116 ILE A N 1
ATOM 858 C CA . ILE A 1 116 ? -7.211 -1.688 10.576 1.00 93.88 116 ILE A CA 1
ATOM 859 C C . ILE A 1 116 ? -7.748 -1.322 11.963 1.00 93.88 116 ILE A C 1
ATOM 861 O O . ILE A 1 116 ? -7.844 -0.139 12.287 1.00 93.88 116 ILE A O 1
ATOM 865 N N . ALA A 1 117 ? -8.059 -2.322 12.794 1.00 91.94 117 ALA A N 1
ATOM 866 C CA . ALA A 1 117 ? -8.540 -2.097 14.155 1.00 91.94 117 ALA A CA 1
ATOM 867 C C . ALA A 1 117 ? -7.504 -1.388 15.043 1.00 91.94 117 ALA A C 1
ATOM 869 O O . ALA A 1 117 ? -7.887 -0.652 15.946 1.00 91.94 117 ALA A O 1
ATOM 870 N N . ALA A 1 118 ? -6.209 -1.593 14.789 1.00 89.62 118 ALA A N 1
ATOM 871 C CA . ALA A 1 118 ? -5.131 -0.927 15.516 1.00 89.62 118 ALA A CA 1
ATOM 872 C C . ALA A 1 118 ? -4.814 0.486 14.991 1.00 89.62 118 ALA A C 1
ATOM 874 O O . ALA A 1 118 ? -4.308 1.296 15.756 1.00 89.62 118 ALA A O 1
ATOM 875 N N . ILE A 1 119 ? -5.093 0.786 13.714 1.00 90.12 119 ILE A N 1
ATOM 876 C CA . ILE A 1 119 ? -4.912 2.126 13.119 1.00 90.12 119 ILE A CA 1
ATOM 877 C C . ILE A 1 119 ? -6.051 3.079 13.506 1.00 90.12 119 ILE A C 1
ATOM 879 O O . ILE A 1 119 ? -5.839 4.281 13.601 1.00 90.12 119 ILE A O 1
ATOM 883 N N . GLY A 1 120 ? -7.272 2.556 13.649 1.00 73.88 120 GLY A N 1
ATOM 884 C CA . GLY A 1 120 ? -8.466 3.351 13.952 1.00 73.88 120 GLY A CA 1
ATOM 885 C C . GLY A 1 120 ? -8.651 3.721 15.427 1.00 73.88 120 GLY A C 1
ATOM 886 O O . GLY A 1 120 ? -9.694 4.283 15.750 1.00 73.88 120 GLY A O 1
ATOM 887 N N . ARG A 1 121 ? -7.699 3.364 16.293 1.00 60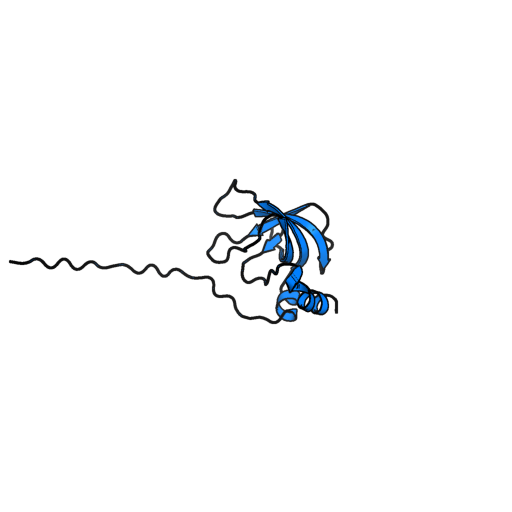.47 121 ARG A N 1
ATOM 888 C CA . ARG A 1 121 ? -7.629 3.799 17.694 1.00 60.47 121 ARG A CA 1
ATOM 889 C C . ARG A 1 121 ? -6.725 5.016 17.791 1.00 60.47 121 ARG A C 1
ATOM 891 O O . ARG A 1 121 ? -7.077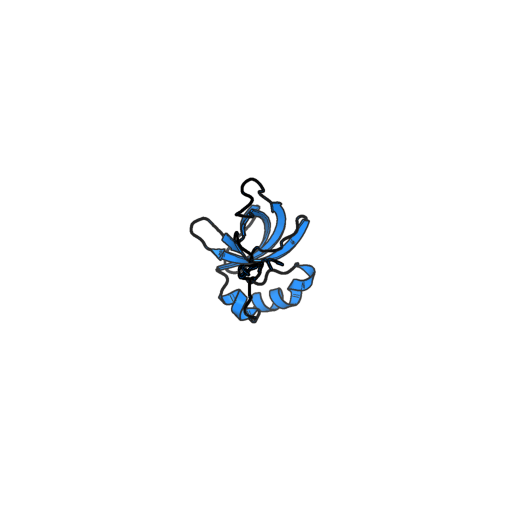 5.917 18.574 1.00 60.47 121 ARG A O 1
#

Radius of gyration: 18.74 Å; chains: 1; bounding box: 63×46×37 Å